Protein AF-A0A7X1ZL29-F1 (afdb_monomer)

Structure (mmCIF, N/CA/C/O backbone):
data_AF-A0A7X1ZL29-F1
#
_entry.id   AF-A0A7X1ZL29-F1
#
loop_
_atom_site.group_PDB
_atom_site.id
_atom_site.type_symbol
_atom_site.label_atom_id
_atom_site.label_alt_id
_atom_site.label_comp_id
_atom_site.label_asym_id
_atom_site.label_entity_id
_atom_site.label_seq_id
_atom_site.pdbx_PDB_ins_code
_atom_site.Cartn_x
_atom_site.Cartn_y
_atom_site.Cartn_z
_atom_site.occupancy
_atom_site.B_iso_or_equiv
_atom_site.auth_seq_id
_atom_site.auth_comp_id
_atom_site.auth_asym_id
_atom_site.auth_atom_id
_atom_site.pdbx_PDB_model_num
ATOM 1 N N . MET A 1 1 ? -7.541 -7.740 24.127 1.00 47.56 1 MET A N 1
ATOM 2 C CA . MET A 1 1 ? -8.451 -7.790 22.959 1.00 47.56 1 MET A CA 1
ATOM 3 C C . MET A 1 1 ? -8.809 -9.256 22.750 1.00 47.56 1 MET A C 1
ATOM 5 O O . MET A 1 1 ? -7.876 -10.043 22.714 1.00 47.56 1 MET A O 1
ATOM 9 N N . ASN A 1 2 ? -10.093 -9.643 22.708 1.00 38.00 2 ASN A N 1
ATOM 10 C CA . ASN A 1 2 ? -10.481 -11.036 22.408 1.00 38.00 2 ASN A CA 1
ATOM 11 C C . ASN A 1 2 ? -10.016 -11.427 20.995 1.00 38.00 2 ASN A C 1
ATOM 13 O O . ASN A 1 2 ? -10.058 -10.583 20.095 1.00 38.00 2 ASN A O 1
ATOM 17 N N . ASN A 1 3 ? -9.618 -12.690 20.810 1.00 48.41 3 ASN A N 1
ATOM 18 C CA . ASN A 1 3 ? -9.117 -13.231 19.537 1.00 48.41 3 ASN A CA 1
ATOM 19 C C . ASN A 1 3 ? -10.091 -13.024 18.361 1.00 48.41 3 ASN A C 1
ATOM 21 O O . ASN A 1 3 ? -9.642 -12.788 17.242 1.00 48.41 3 ASN A O 1
ATOM 25 N N . ASP A 1 4 ? -11.401 -12.986 18.620 1.00 54.19 4 ASP A N 1
ATOM 26 C CA . ASP A 1 4 ? -12.431 -12.831 17.583 1.00 54.19 4 ASP A CA 1
ATOM 27 C C . ASP A 1 4 ? -12.373 -11.486 16.847 1.00 54.19 4 ASP A C 1
ATOM 29 O O . ASP A 1 4 ? -12.753 -11.405 15.683 1.00 54.19 4 ASP A O 1
ATOM 33 N N . LYS A 1 5 ? -11.848 -10.421 17.473 1.00 53.41 5 LYS A N 1
ATOM 34 C CA . LYS A 1 5 ? -11.740 -9.090 16.838 1.00 53.41 5 LYS A CA 1
ATOM 35 C C . LYS A 1 5 ? -10.508 -8.929 15.943 1.00 53.41 5 LYS A C 1
ATOM 37 O O . LYS A 1 5 ? -10.396 -7.921 15.257 1.00 53.41 5 LYS A O 1
ATOM 42 N N . LEU A 1 6 ? -9.582 -9.890 15.942 1.00 60.16 6 LEU A N 1
ATOM 43 C CA . LEU A 1 6 ? -8.434 -9.906 15.025 1.00 60.16 6 LEU A CA 1
ATOM 44 C C . LEU A 1 6 ? -8.722 -10.697 13.740 1.00 60.16 6 LEU A C 1
ATOM 46 O O . LEU A 1 6 ? -7.855 -10.778 12.872 1.00 60.16 6 LEU A O 1
ATOM 50 N N . THR A 1 7 ? -9.916 -11.282 13.606 1.00 74.62 7 THR A N 1
ATOM 51 C CA . THR A 1 7 ? -10.292 -12.120 12.460 1.00 74.62 7 THR A CA 1
ATOM 52 C C . THR A 1 7 ? -10.115 -11.421 11.106 1.00 74.62 7 THR A C 1
ATOM 54 O O . THR A 1 7 ? -9.500 -12.048 10.246 1.00 74.62 7 THR A O 1
ATOM 57 N N . PRO A 1 8 ? -10.458 -10.127 10.901 1.00 83.19 8 PRO A N 1
ATOM 58 C CA . PRO A 1 8 ? -10.296 -9.521 9.578 1.00 83.19 8 PRO A CA 1
ATOM 59 C C . PRO A 1 8 ? -8.830 -9.327 9.174 1.00 83.19 8 PRO A C 1
ATOM 61 O O . PRO A 1 8 ? -8.486 -9.511 8.011 1.00 83.19 8 PRO A O 1
ATOM 64 N N . PHE A 1 9 ? -7.937 -9.016 10.123 1.00 86.19 9 PHE A N 1
ATOM 65 C CA . PHE A 1 9 ? -6.499 -8.909 9.836 1.00 86.19 9 PHE A CA 1
ATOM 66 C C . PHE A 1 9 ? -5.900 -10.266 9.451 1.00 86.19 9 PHE A C 1
ATOM 68 O O . PHE A 1 9 ? -5.063 -10.340 8.551 1.00 86.19 9 PHE A O 1
ATOM 75 N N . HIS A 1 10 ? -6.346 -11.342 10.110 1.00 85.69 10 HIS A N 1
ATOM 76 C CA . HIS A 1 10 ? -5.947 -12.698 9.745 1.00 85.69 10 HIS A CA 1
ATOM 77 C C . HIS A 1 10 ? -6.470 -13.085 8.360 1.00 85.69 10 HIS A C 1
ATOM 79 O O . HIS A 1 10 ? -5.684 -13.593 7.568 1.00 85.69 10 HIS A O 1
ATOM 85 N N . THR A 1 11 ? -7.740 -12.804 8.043 1.00 88.94 11 THR A N 1
ATOM 86 C CA . THR A 1 11 ? -8.324 -13.057 6.714 1.00 88.94 11 THR A CA 1
ATOM 87 C C . THR A 1 11 ? -7.556 -12.320 5.620 1.00 88.94 11 THR A C 1
ATOM 89 O O . THR A 1 11 ? -7.088 -12.947 4.677 1.00 88.94 11 THR A O 1
ATOM 92 N N . ILE A 1 12 ? -7.317 -11.016 5.792 1.00 92.19 12 ILE A N 1
ATOM 93 C CA . ILE A 1 12 ? -6.533 -10.205 4.850 1.00 92.19 12 ILE A CA 1
ATOM 94 C C . ILE A 1 12 ? -5.153 -10.825 4.598 1.00 92.19 12 ILE A C 1
ATOM 96 O O . ILE A 1 12 ? -4.739 -11.000 3.452 1.00 92.19 12 ILE A O 1
ATOM 100 N N . GLY A 1 13 ? -4.430 -11.168 5.669 1.00 92.88 13 GLY A N 1
ATOM 101 C CA . GLY A 1 13 ? -3.096 -11.744 5.536 1.00 92.88 13 GLY A CA 1
ATOM 102 C C . GLY A 1 13 ? -3.101 -13.138 4.911 1.00 92.88 13 GLY A C 1
ATOM 103 O O . GLY A 1 13 ? -2.222 -13.453 4.108 1.00 92.88 13 GLY A O 1
ATOM 104 N N . HIS A 1 14 ? -4.097 -13.953 5.253 1.00 93.19 14 HIS A N 1
ATOM 105 C CA . HIS A 1 14 ? -4.306 -15.281 4.691 1.00 93.19 14 HIS A CA 1
ATOM 106 C C . HIS A 1 14 ? -4.553 -15.218 3.181 1.00 93.19 14 HIS A C 1
ATOM 108 O O . HIS A 1 14 ? -3.867 -15.910 2.434 1.00 93.19 14 HIS A O 1
ATOM 114 N N . ASP A 1 15 ? -5.459 -14.360 2.718 1.00 94.38 15 ASP A N 1
ATOM 115 C CA . ASP A 1 15 ? -5.864 -14.321 1.309 1.00 94.38 15 ASP A CA 1
ATOM 116 C C . ASP A 1 15 ? -4.719 -13.855 0.400 1.00 94.38 15 ASP A C 1
ATOM 118 O O . ASP A 1 15 ? -4.470 -14.448 -0.653 1.00 94.38 15 ASP A O 1
ATOM 122 N N . ILE A 1 16 ? -3.947 -12.855 0.846 1.00 97.19 16 ILE A N 1
ATOM 123 C CA . ILE A 1 16 ? -2.714 -12.433 0.163 1.00 97.19 16 ILE A CA 1
ATOM 124 C C . ILE A 1 16 ? -1.731 -13.608 0.079 1.00 97.19 16 ILE A C 1
ATOM 126 O O . ILE A 1 16 ? -1.135 -13.849 -0.973 1.00 97.19 16 ILE A O 1
ATOM 130 N N . LYS A 1 17 ? -1.564 -14.356 1.176 1.00 96.31 17 LYS A N 1
ATOM 131 C CA . LYS A 1 17 ? -0.627 -15.480 1.236 1.00 96.31 17 LYS A CA 1
ATOM 132 C C . LYS A 1 17 ? -1.058 -16.644 0.345 1.00 96.31 17 LYS A C 1
ATOM 134 O O . LYS A 1 17 ? -0.222 -17.170 -0.378 1.00 96.31 17 LYS A O 1
ATOM 139 N N . VAL A 1 18 ? -2.341 -17.001 0.325 1.00 97.00 18 VAL A N 1
ATOM 140 C CA . VAL A 1 18 ? -2.873 -18.040 -0.570 1.00 97.00 18 VAL A CA 1
ATOM 141 C C . VAL A 1 18 ? -2.652 -17.661 -2.032 1.00 97.00 18 VAL A C 1
ATOM 143 O O . VAL A 1 18 ? -2.205 -18.502 -2.814 1.00 97.00 18 VAL A O 1
ATOM 146 N N . ALA A 1 19 ? -2.903 -16.403 -2.408 1.00 97.88 19 ALA A N 1
ATOM 147 C CA . ALA A 1 19 ? -2.640 -15.931 -3.765 1.00 97.88 19 ALA A CA 1
ATOM 148 C C . ALA A 1 19 ? -1.149 -16.047 -4.136 1.00 97.88 19 ALA A C 1
ATOM 150 O O . ALA A 1 19 ? -0.822 -16.499 -5.234 1.00 97.88 19 ALA A O 1
ATOM 151 N N . LEU A 1 20 ? -0.245 -15.694 -3.216 1.00 96.44 20 LEU A N 1
ATOM 152 C CA . LEU A 1 20 ? 1.200 -15.833 -3.412 1.00 96.44 20 LEU A CA 1
ATOM 153 C C . LEU A 1 20 ? 1.650 -17.287 -3.540 1.00 96.44 20 LEU A C 1
ATOM 155 O O . LEU A 1 20 ? 2.352 -17.622 -4.494 1.00 96.44 20 LEU A O 1
ATOM 159 N N . ASP A 1 21 ? 1.233 -18.139 -2.606 1.00 96.31 21 ASP A N 1
ATOM 160 C CA . ASP A 1 21 ? 1.648 -19.540 -2.533 1.00 96.31 21 ASP A CA 1
ATOM 161 C C . ASP A 1 21 ? 1.167 -20.334 -3.774 1.00 96.31 21 ASP A C 1
ATOM 163 O O . ASP A 1 21 ? 1.763 -21.347 -4.130 1.00 96.31 21 ASP A O 1
ATOM 167 N N . ASN A 1 22 ? 0.148 -19.833 -4.490 1.00 97.69 22 ASN A N 1
ATOM 168 C CA . ASN A 1 22 ? -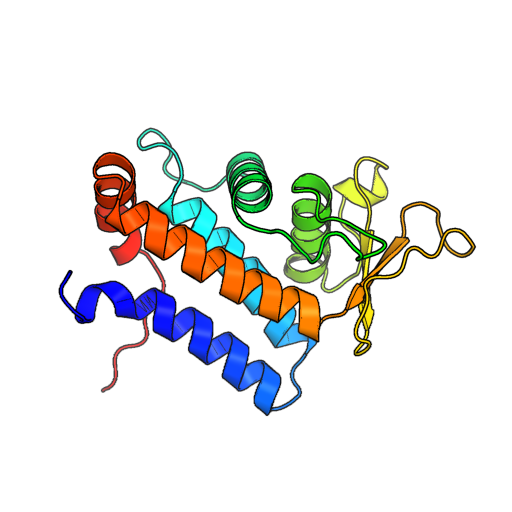0.363 -20.395 -5.748 1.00 97.69 22 ASN A CA 1
ATOM 169 C C . ASN A 1 22 ? 0.093 -19.637 -7.015 1.00 97.69 22 ASN A C 1
ATOM 171 O O . ASN A 1 22 ? -0.410 -19.897 -8.107 1.00 97.69 22 ASN A O 1
ATOM 175 N N . GLY A 1 23 ? 1.024 -18.685 -6.906 1.00 96.31 23 GLY A N 1
ATOM 176 C CA . GLY A 1 23 ? 1.584 -17.964 -8.058 1.00 96.31 23 GLY A CA 1
ATOM 177 C C . GLY A 1 23 ? 0.655 -16.924 -8.700 1.00 96.31 23 GLY A C 1
ATOM 178 O O . GLY A 1 23 ? 0.986 -16.370 -9.750 1.00 96.31 23 GLY A O 1
ATOM 179 N N . ALA A 1 24 ? -0.477 -16.594 -8.077 1.00 97.69 24 ALA A N 1
ATOM 180 C CA . ALA A 1 24 ? -1.412 -15.572 -8.542 1.00 97.69 24 ALA A CA 1
ATOM 181 C C . ALA A 1 24 ? -0.927 -14.153 -8.173 1.00 97.69 24 ALA A C 1
ATOM 183 O O . ALA A 1 24 ? -1.591 -13.419 -7.441 1.00 97.69 24 ALA A O 1
ATOM 184 N N . ILE A 1 25 ? 0.241 -13.747 -8.689 1.00 97.00 25 ILE A N 1
ATOM 185 C CA . ILE A 1 25 ? 0.943 -12.515 -8.276 1.00 97.00 25 ILE A CA 1
ATOM 186 C C . ILE A 1 25 ? 0.097 -11.252 -8.482 1.00 97.00 25 ILE A C 1
ATOM 188 O O . ILE A 1 25 ? 0.021 -10.412 -7.588 1.00 97.00 25 ILE A O 1
ATOM 192 N N . GLY A 1 26 ? -0.584 -11.122 -9.625 1.00 97.12 26 GLY A N 1
ATOM 193 C CA . GLY A 1 26 ? -1.485 -9.988 -9.869 1.00 97.12 26 GLY A CA 1
ATOM 194 C C . GLY A 1 26 ? -2.627 -9.921 -8.848 1.00 97.12 26 GLY A C 1
ATOM 195 O O . GLY A 1 26 ? -2.949 -8.844 -8.354 1.00 97.12 26 GLY A O 1
ATOM 196 N N . GLY A 1 27 ? -3.178 -11.080 -8.468 1.00 97.81 27 GLY A N 1
ATOM 197 C CA . GLY A 1 27 ? -4.189 -11.185 -7.416 1.00 97.81 27 GLY A CA 1
ATOM 198 C C . GLY A 1 27 ? -3.639 -10.785 -6.046 1.00 97.81 27 GLY A C 1
ATOM 199 O O . GLY A 1 27 ? -4.260 -9.987 -5.352 1.00 97.81 27 GLY A O 1
ATOM 200 N N . ALA A 1 28 ? -2.439 -11.249 -5.687 1.00 98.31 28 ALA A N 1
ATOM 201 C CA . ALA A 1 28 ? -1.779 -10.870 -4.438 1.00 98.31 28 ALA A CA 1
ATOM 202 C C . ALA A 1 28 ? -1.523 -9.355 -4.341 1.00 98.31 28 ALA A C 1
ATOM 204 O O . ALA A 1 28 ? -1.741 -8.759 -3.287 1.00 98.31 28 ALA A O 1
ATOM 205 N N . LEU A 1 29 ? -1.106 -8.713 -5.438 1.00 98.38 29 LEU A N 1
ATOM 206 C CA . LEU A 1 29 ? -0.925 -7.259 -5.495 1.00 98.38 29 LEU A CA 1
ATOM 207 C C . LEU A 1 29 ? -2.251 -6.509 -5.316 1.00 98.38 29 LEU A C 1
ATOM 209 O O . LEU A 1 29 ? -2.316 -5.584 -4.509 1.00 98.38 29 LEU A O 1
ATOM 213 N N . ILE A 1 30 ? -3.315 -6.924 -6.013 1.00 98.31 30 ILE A N 1
ATOM 214 C CA . ILE A 1 30 ? -4.655 -6.329 -5.866 1.00 98.31 30 ILE A CA 1
ATOM 215 C C . ILE A 1 30 ? -5.150 -6.461 -4.421 1.00 98.31 30 ILE A C 1
ATOM 217 O O . ILE A 1 30 ? -5.588 -5.471 -3.835 1.00 98.31 30 ILE A O 1
ATOM 221 N N . LEU A 1 31 ? -5.024 -7.650 -3.823 1.00 97.81 31 LEU A N 1
ATOM 222 C CA . LEU A 1 31 ? -5.403 -7.892 -2.430 1.00 97.81 31 LEU A CA 1
ATOM 223 C C . LEU A 1 31 ? -4.575 -7.047 -1.457 1.00 97.81 31 LEU A C 1
ATOM 225 O O . LEU A 1 31 ? -5.119 -6.533 -0.488 1.00 97.81 31 LEU A O 1
ATOM 229 N N . THR A 1 32 ? -3.287 -6.838 -1.738 1.00 98.50 32 THR A N 1
ATOM 230 C CA . THR A 1 32 ? -2.424 -5.969 -0.923 1.00 98.50 32 THR A CA 1
ATOM 231 C C . THR A 1 32 ? -2.896 -4.514 -0.975 1.00 98.50 32 THR A C 1
ATOM 233 O O . THR A 1 32 ? -2.999 -3.868 0.064 1.00 98.50 32 THR A O 1
ATOM 236 N N . TYR A 1 33 ? -3.261 -3.990 -2.148 1.00 98.38 33 TYR A N 1
ATOM 237 C CA . TYR A 1 33 ? -3.820 -2.637 -2.248 1.00 98.38 33 TYR A CA 1
ATOM 238 C C . TYR A 1 33 ? -5.187 -2.503 -1.573 1.00 98.38 33 TYR A C 1
ATOM 240 O O . TYR A 1 33 ? -5.413 -1.528 -0.857 1.00 98.38 33 TYR A O 1
ATOM 248 N N . ALA A 1 34 ? -6.069 -3.492 -1.737 1.00 97.06 34 ALA A N 1
ATOM 249 C CA . ALA A 1 34 ? -7.352 -3.530 -1.038 1.00 97.06 34 ALA A CA 1
ATOM 250 C C . ALA A 1 34 ? -7.170 -3.607 0.488 1.00 97.06 34 ALA A C 1
ATOM 252 O O . ALA A 1 34 ? -7.918 -2.996 1.249 1.00 97.06 34 ALA A O 1
ATOM 253 N N . ALA A 1 35 ? -6.140 -4.313 0.949 1.00 97.25 35 ALA A N 1
ATOM 254 C CA . ALA A 1 35 ? -5.792 -4.373 2.355 1.00 97.25 35 ALA A CA 1
ATOM 255 C C . ALA A 1 35 ? -5.335 -3.010 2.889 1.00 97.25 35 ALA A C 1
ATOM 257 O O . ALA A 1 35 ? -5.747 -2.626 3.979 1.00 97.25 35 ALA A O 1
ATOM 258 N N . ILE A 1 36 ? -4.546 -2.248 2.123 1.00 98.12 36 ILE A N 1
ATOM 259 C CA . ILE A 1 36 ? -4.164 -0.875 2.489 1.00 98.12 36 ILE A CA 1
ATOM 260 C C . ILE A 1 36 ? -5.404 0.032 2.570 1.00 98.12 36 ILE A C 1
ATOM 262 O O . ILE A 1 36 ? -5.535 0.768 3.548 1.00 98.12 36 ILE A O 1
ATOM 266 N N . ASP A 1 37 ? -6.345 -0.066 1.618 1.00 97.12 37 ASP A N 1
ATOM 267 C CA . ASP A 1 37 ? -7.640 0.638 1.690 1.00 97.12 37 ASP A CA 1
ATOM 268 C C . ASP A 1 37 ? -8.386 0.295 2.997 1.00 97.12 37 ASP A C 1
ATOM 270 O O . ASP A 1 37 ? -8.887 1.185 3.688 1.00 97.12 37 ASP A O 1
ATOM 274 N N . ALA A 1 38 ? -8.406 -0.984 3.391 1.00 96.25 38 ALA A N 1
ATOM 275 C CA . ALA A 1 38 ? -9.015 -1.414 4.649 1.00 96.25 38 ALA A CA 1
ATOM 276 C C . ALA A 1 38 ? -8.289 -0.838 5.878 1.00 96.25 38 ALA A C 1
ATOM 278 O O . ALA A 1 38 ? -8.939 -0.402 6.827 1.00 96.25 38 ALA A O 1
ATOM 279 N N . MET A 1 39 ? -6.954 -0.784 5.878 1.00 97.38 39 MET A N 1
ATOM 280 C CA . MET A 1 39 ? -6.209 -0.181 6.989 1.00 97.38 39 MET A CA 1
ATOM 281 C C . MET A 1 39 ? -6.471 1.331 7.098 1.00 97.38 39 MET A C 1
ATOM 283 O O . MET A 1 39 ? -6.649 1.851 8.203 1.00 97.38 39 MET A O 1
ATOM 287 N N . ALA A 1 40 ? -6.561 2.027 5.960 1.00 97.44 40 ALA A N 1
ATOM 288 C CA . ALA A 1 40 ? -6.930 3.437 5.904 1.00 97.44 40 ALA A CA 1
ATOM 289 C C . ALA A 1 40 ? -8.340 3.660 6.472 1.00 97.44 40 ALA A C 1
ATOM 291 O O . ALA A 1 40 ? -8.501 4.479 7.380 1.00 97.44 40 ALA A O 1
ATOM 292 N N . PHE A 1 41 ? -9.322 2.857 6.041 1.00 96.75 41 PHE A N 1
ATOM 293 C CA . PHE A 1 41 ? -10.695 2.869 6.563 1.00 96.75 41 PHE A CA 1
ATOM 294 C C . PHE A 1 41 ? -10.735 2.746 8.080 1.00 96.75 41 PHE A C 1
ATOM 296 O O . PHE A 1 41 ? -11.394 3.535 8.750 1.00 96.75 41 PHE A O 1
ATOM 303 N N . LEU A 1 42 ? -9.992 1.793 8.636 1.00 95.75 42 LEU A N 1
ATOM 304 C CA . LEU A 1 42 ? -9.955 1.557 10.076 1.00 95.75 42 LEU A CA 1
ATOM 305 C C . LEU A 1 42 ? -9.377 2.738 10.875 1.00 95.75 42 LEU A C 1
ATOM 307 O O . LEU A 1 42 ? -9.716 2.901 12.046 1.00 95.75 42 LEU A O 1
ATOM 311 N N . SER A 1 43 ? -8.514 3.554 10.267 1.00 95.00 43 SER A N 1
ATOM 312 C CA . SER A 1 43 ? -7.791 4.639 10.948 1.00 95.00 43 SER A CA 1
ATOM 313 C C . SER A 1 43 ? -8.342 6.048 10.695 1.00 95.00 43 SER A C 1
ATOM 315 O O . SER A 1 43 ? -7.931 6.991 11.378 1.00 95.00 43 SER A O 1
ATOM 317 N N . MET A 1 44 ? -9.257 6.208 9.732 1.00 92.75 44 MET A N 1
ATOM 318 C CA . MET A 1 44 ? -9.737 7.524 9.307 1.00 92.75 44 MET A CA 1
ATOM 319 C C . MET A 1 44 ? -10.531 8.256 10.410 1.00 92.75 44 MET A C 1
ATOM 321 O O . MET A 1 44 ? -11.101 7.611 11.300 1.00 92.75 44 MET A O 1
ATOM 325 N N . PRO A 1 45 ? -10.599 9.602 10.368 1.00 89.31 45 PRO A N 1
ATOM 326 C CA . PRO A 1 45 ? -11.356 10.406 11.331 1.00 89.31 45 PRO A CA 1
ATOM 327 C C . PRO A 1 45 ? -12.808 9.938 11.539 1.00 89.31 45 PRO A C 1
ATOM 329 O O . PRO A 1 45 ? -13.454 9.450 10.613 1.00 89.31 45 PRO A O 1
ATOM 332 N N . GLU A 1 46 ? -13.347 10.099 12.753 1.00 85.50 46 GLU A N 1
ATOM 333 C CA . GLU A 1 46 ? -14.705 9.636 13.104 1.00 85.50 46 GLU A CA 1
ATOM 334 C C . GLU A 1 46 ? -15.812 10.363 12.334 1.00 85.50 46 GLU A C 1
ATOM 336 O O . GLU A 1 46 ? -16.862 9.787 12.073 1.00 85.50 46 GLU A O 1
ATOM 341 N N . ASN A 1 47 ? -15.565 11.604 11.910 1.00 86.81 47 ASN A N 1
ATOM 342 C CA . ASN A 1 47 ? -16.515 12.402 11.136 1.00 86.81 47 ASN A CA 1
ATOM 343 C C . ASN A 1 47 ? -16.590 12.011 9.647 1.00 86.81 47 ASN A C 1
ATOM 345 O O . ASN A 1 47 ? -17.308 12.661 8.889 1.00 86.81 47 ASN A O 1
ATOM 349 N N . LYS A 1 48 ? -15.845 10.987 9.213 1.00 87.56 48 LYS A N 1
ATOM 350 C CA . LYS A 1 48 ? -15.890 10.450 7.849 1.00 87.56 48 LYS A CA 1
ATOM 351 C C . LYS A 1 48 ? -16.546 9.072 7.831 1.00 87.56 48 LYS A C 1
ATOM 353 O O . LYS A 1 48 ? -16.278 8.243 8.697 1.00 87.56 48 LYS A O 1
ATOM 358 N N . ASN A 1 49 ? -17.341 8.792 6.803 1.00 83.19 49 ASN A N 1
ATOM 359 C CA . ASN A 1 49 ? -17.971 7.477 6.616 1.00 83.19 49 ASN A CA 1
ATOM 360 C C . ASN A 1 49 ? -17.304 6.639 5.521 1.00 83.19 49 ASN A C 1
ATOM 362 O O . ASN A 1 49 ? -17.416 5.418 5.545 1.00 83.19 49 ASN A O 1
ATOM 366 N N . GLU A 1 50 ? -16.558 7.273 4.617 1.00 86.69 50 GLU A N 1
ATOM 367 C CA . GLU A 1 50 ? -15.920 6.625 3.473 1.00 86.69 50 GLU A CA 1
ATOM 368 C C . GLU A 1 50 ? -14.451 7.032 3.368 1.00 86.69 50 GLU A C 1
ATOM 370 O O . GLU A 1 50 ? -14.104 8.192 3.615 1.00 86.69 50 GLU A O 1
ATOM 375 N N . VAL A 1 51 ? -13.605 6.078 2.968 1.00 89.69 51 VAL A N 1
ATOM 376 C CA . VAL A 1 51 ? -12.192 6.334 2.662 1.00 89.69 51 VAL A CA 1
ATOM 377 C C . VAL A 1 51 ? -12.101 7.209 1.429 1.00 89.69 51 VAL A C 1
ATOM 379 O O . VAL A 1 51 ? -12.662 6.885 0.384 1.00 89.69 51 VAL A O 1
ATOM 382 N N . GLN A 1 52 ? -11.343 8.292 1.540 1.00 93.00 52 GLN A N 1
ATOM 383 C CA . GLN A 1 52 ? -10.922 9.091 0.399 1.00 93.00 52 GLN A CA 1
ATOM 384 C C . GLN A 1 52 ? -9.449 8.809 0.089 1.00 93.00 52 GLN A C 1
ATOM 386 O O . GLN A 1 52 ? -8.713 8.290 0.929 1.00 93.00 52 GLN A O 1
ATOM 391 N N . GLY A 1 53 ? -8.991 9.198 -1.104 1.00 95.12 53 GLY A N 1
ATOM 392 C CA . GLY A 1 53 ? -7.589 9.000 -1.499 1.00 95.12 53 GLY A CA 1
ATOM 393 C C . GLY A 1 53 ? -6.591 9.599 -0.503 1.00 95.12 53 GLY A C 1
ATOM 394 O O . GLY A 1 53 ? -5.569 8.991 -0.214 1.00 95.12 53 GLY A O 1
ATOM 395 N N . GLU A 1 54 ? -6.934 10.734 0.106 1.00 96.44 54 GLU A N 1
ATOM 396 C CA . GLU A 1 54 ? -6.138 11.364 1.164 1.00 96.44 54 GLU A CA 1
ATOM 397 C C . GLU A 1 54 ? -5.969 10.461 2.399 1.00 96.44 54 GLU A C 1
ATOM 399 O O . GLU A 1 54 ? -4.900 10.416 3.000 1.00 96.44 54 GLU A O 1
ATOM 404 N N . ASP A 1 55 ? -6.998 9.700 2.781 1.00 97.00 55 ASP A N 1
ATOM 405 C CA . ASP A 1 55 ? -6.921 8.791 3.930 1.00 97.00 55 ASP A CA 1
ATOM 406 C C . ASP A 1 55 ? -5.987 7.603 3.625 1.00 97.00 55 ASP A C 1
ATOM 408 O O . ASP A 1 55 ? -5.182 7.213 4.473 1.00 97.00 55 ASP A O 1
ATOM 412 N N . PHE A 1 56 ? -6.024 7.081 2.391 1.00 98.00 56 PHE A N 1
ATOM 413 C CA . PHE A 1 56 ? -5.075 6.069 1.910 1.00 98.00 56 PHE A CA 1
ATOM 414 C C . PHE A 1 56 ? -3.638 6.599 1.911 1.00 98.00 56 PHE A C 1
ATOM 416 O O . PHE A 1 56 ? -2.741 5.960 2.464 1.00 98.00 56 PHE A O 1
ATOM 423 N N . ILE A 1 57 ? -3.424 7.774 1.311 1.00 98.44 57 ILE A N 1
ATOM 424 C CA . ILE A 1 57 ? -2.110 8.418 1.205 1.00 98.44 57 ILE A CA 1
ATOM 425 C C . ILE A 1 57 ? -1.522 8.611 2.602 1.00 98.44 57 ILE A C 1
ATOM 427 O O . ILE A 1 57 ? -0.401 8.176 2.853 1.00 98.44 57 ILE A O 1
ATOM 431 N N . ASN A 1 58 ? -2.297 9.165 3.536 1.00 97.88 58 ASN A N 1
ATOM 432 C CA . ASN A 1 58 ? -1.847 9.388 4.908 1.00 97.88 58 ASN A CA 1
ATOM 433 C C . ASN A 1 58 ? -1.505 8.089 5.644 1.00 97.88 58 ASN A C 1
ATOM 435 O O . ASN A 1 58 ? -0.524 8.043 6.391 1.00 97.88 58 ASN A O 1
ATOM 439 N N . TRP A 1 59 ? -2.275 7.018 5.432 1.00 98.31 59 TRP A N 1
ATOM 440 C CA . TRP A 1 59 ? -1.948 5.725 6.027 1.00 98.31 59 TRP A CA 1
ATOM 441 C C . TRP A 1 59 ? -0.630 5.166 5.478 1.00 98.31 59 TRP A C 1
ATOM 443 O O . TRP A 1 59 ? 0.228 4.728 6.251 1.00 98.31 59 TRP A O 1
ATOM 453 N N . VAL A 1 60 ? -0.437 5.230 4.156 1.00 98.50 60 VAL A N 1
ATOM 454 C CA . VAL A 1 60 ? 0.810 4.818 3.499 1.00 98.50 60 VAL A CA 1
ATOM 455 C C . VAL A 1 60 ? 1.988 5.627 4.032 1.00 98.50 60 VAL A C 1
ATOM 457 O O . VAL A 1 60 ? 2.968 5.039 4.484 1.00 98.50 60 VAL A O 1
ATOM 460 N N . GLU A 1 61 ? 1.877 6.953 4.064 1.00 98.19 61 GLU A N 1
ATOM 461 C CA . GLU A 1 61 ? 2.946 7.830 4.547 1.00 98.19 61 GLU A CA 1
ATOM 462 C C . GLU A 1 61 ? 3.339 7.535 5.996 1.00 98.19 61 GLU A C 1
ATOM 464 O O . GLU A 1 61 ? 4.520 7.600 6.357 1.00 98.19 61 GLU A O 1
ATOM 469 N N . LYS A 1 62 ? 2.368 7.148 6.827 1.00 98.19 62 LYS A N 1
ATOM 470 C CA . LYS A 1 62 ? 2.610 6.799 8.225 1.00 98.19 62 LYS A CA 1
ATOM 471 C C . LYS A 1 62 ? 3.267 5.427 8.391 1.00 98.19 62 LYS A C 1
ATOM 473 O O . LYS A 1 62 ? 4.203 5.299 9.183 1.00 98.19 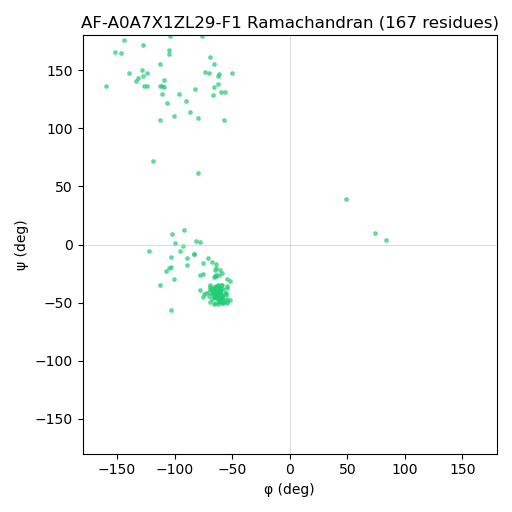62 LYS A O 1
ATOM 478 N N . TYR A 1 63 ? 2.797 4.399 7.683 1.00 98.44 63 TYR A N 1
ATOM 479 C CA . TYR A 1 63 ? 3.133 3.006 8.009 1.00 98.44 63 TYR A CA 1
ATOM 480 C C . TYR A 1 63 ? 4.000 2.283 6.980 1.00 98.44 63 TYR A C 1
ATOM 482 O O . TYR A 1 63 ? 4.844 1.466 7.372 1.00 98.44 63 TYR A O 1
ATOM 490 N N . MET A 1 64 ? 3.829 2.570 5.689 1.00 97.56 64 MET A N 1
ATOM 491 C CA . MET A 1 64 ? 4.577 1.912 4.620 1.00 97.56 64 MET A CA 1
ATOM 492 C C . MET A 1 64 ? 5.965 2.525 4.510 1.00 97.56 64 MET A C 1
ATOM 494 O O . MET A 1 64 ? 6.144 3.655 4.063 1.00 97.56 64 MET A O 1
ATOM 498 N N . LYS A 1 65 ? 6.969 1.752 4.917 1.00 95.75 65 LYS A N 1
ATOM 499 C CA . LYS A 1 65 ? 8.382 2.101 4.773 1.00 95.75 65 LYS A CA 1
ATOM 500 C C . LYS A 1 65 ? 9.111 0.888 4.231 1.00 95.75 65 LYS A C 1
ATOM 502 O O . LYS A 1 65 ? 8.821 -0.228 4.655 1.00 95.75 65 LYS A O 1
ATOM 507 N N . THR A 1 66 ? 10.051 1.130 3.331 1.00 96.25 66 THR A N 1
ATOM 508 C CA . THR A 1 66 ? 10.975 0.101 2.866 1.00 96.25 66 THR A CA 1
ATOM 509 C C . THR A 1 66 ? 12.353 0.302 3.503 1.00 96.25 66 THR A C 1
ATOM 511 O O . THR A 1 66 ? 12.540 1.202 4.325 1.00 96.25 66 THR A O 1
ATOM 514 N N . ASP A 1 67 ? 13.309 -0.567 3.185 1.00 93.81 67 ASP A N 1
ATOM 515 C CA . ASP A 1 67 ? 14.685 -0.430 3.671 1.00 93.81 67 ASP A CA 1
ATOM 516 C C . ASP A 1 67 ? 15.307 0.877 3.140 1.00 93.81 67 ASP A C 1
ATOM 518 O O . ASP A 1 67 ? 15.124 1.236 1.975 1.00 93.81 67 ASP A O 1
ATOM 522 N N . SER A 1 68 ? 16.043 1.606 3.983 1.00 94.62 68 SER A N 1
ATOM 523 C CA . SER A 1 68 ? 16.618 2.909 3.616 1.00 94.62 68 SER A CA 1
ATOM 524 C C . SER A 1 68 ? 17.658 2.829 2.495 1.00 94.62 68 SER A C 1
ATOM 526 O O . SER A 1 68 ? 17.964 3.846 1.879 1.00 94.62 68 SER A O 1
ATOM 528 N N . LYS A 1 69 ? 18.190 1.636 2.209 1.00 95.00 69 LYS A N 1
ATOM 529 C CA . LYS A 1 69 ? 19.095 1.372 1.085 1.00 95.00 69 LYS A CA 1
ATOM 530 C C . LYS A 1 69 ? 18.359 1.128 -0.229 1.00 95.00 69 LYS A C 1
ATOM 532 O O . LYS A 1 69 ? 19.014 1.009 -1.260 1.00 95.00 69 LYS A O 1
ATOM 537 N N . GLN A 1 70 ? 17.029 1.010 -0.217 1.00 94.75 70 GLN A N 1
ATOM 538 C CA . GLN A 1 70 ? 16.278 0.817 -1.453 1.00 94.75 70 GLN A CA 1
ATOM 539 C C . GLN A 1 70 ? 16.375 2.057 -2.346 1.00 94.75 70 GLN A C 1
ATOM 541 O O . GLN A 1 70 ? 16.160 3.169 -1.851 1.00 94.75 70 GLN A O 1
ATOM 546 N N . PRO A 1 71 ? 16.603 1.877 -3.662 1.00 94.25 71 PRO A N 1
ATOM 547 C CA . PRO A 1 71 ? 16.684 2.987 -4.614 1.00 94.25 71 PRO 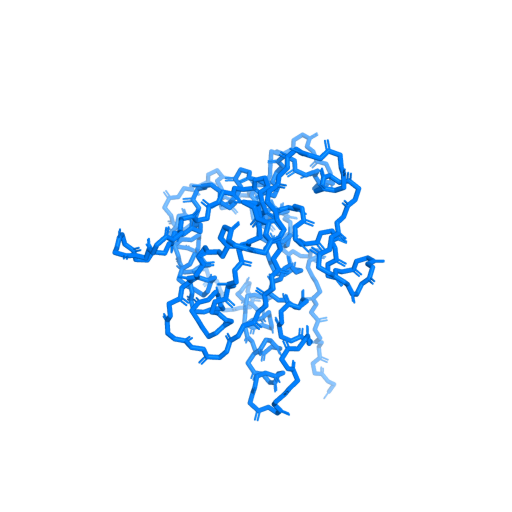A CA 1
ATOM 548 C C . PRO A 1 71 ? 15.421 3.849 -4.686 1.00 94.25 71 PRO A C 1
ATOM 550 O O . PRO A 1 71 ? 15.488 5.013 -5.068 1.00 94.25 71 PRO A O 1
ATOM 553 N N . TYR A 1 72 ? 14.269 3.280 -4.330 1.00 96.00 72 TYR A N 1
ATOM 554 C CA . TYR A 1 72 ? 12.993 3.978 -4.272 1.00 96.00 72 TYR A CA 1
ATOM 555 C C . TYR A 1 72 ? 12.376 3.835 -2.883 1.00 96.00 72 TYR A C 1
ATOM 557 O O . TYR A 1 72 ? 12.353 2.742 -2.315 1.00 96.00 72 TYR A O 1
ATOM 565 N N . GLN A 1 73 ? 11.855 4.945 -2.365 1.00 96.94 73 GLN A N 1
ATOM 566 C CA . GLN A 1 73 ? 11.086 5.005 -1.127 1.00 96.94 73 GLN A CA 1
ATOM 567 C C . GLN A 1 73 ? 9.625 5.279 -1.477 1.00 96.94 73 GLN A C 1
ATOM 569 O O . GLN A 1 73 ? 9.341 6.131 -2.317 1.00 96.94 73 GLN A O 1
ATOM 574 N N . TYR A 1 74 ? 8.705 4.558 -0.837 1.00 97.38 74 TYR A N 1
ATOM 575 C CA . TYR A 1 74 ? 7.278 4.721 -1.096 1.00 97.38 74 TYR A CA 1
ATOM 576 C C . TYR A 1 74 ? 6.819 6.151 -0.810 1.00 97.38 74 TYR A C 1
ATOM 578 O O . TYR A 1 74 ? 7.073 6.677 0.273 1.00 97.38 74 TYR A O 1
ATOM 586 N N . GLN A 1 75 ? 6.086 6.721 -1.764 1.00 97.75 75 GLN A N 1
ATOM 587 C CA . GLN A 1 75 ? 5.286 7.926 -1.576 1.00 97.75 75 GLN A CA 1
ATOM 588 C C . GLN A 1 75 ? 3.807 7.548 -1.653 1.00 97.75 75 GLN A C 1
ATOM 590 O O . GLN A 1 75 ? 3.395 6.783 -2.529 1.00 97.75 75 GLN A O 1
ATOM 595 N N . GLY A 1 76 ? 2.993 8.088 -0.751 1.00 98.19 76 GLY A N 1
ATOM 596 C CA . GLY A 1 76 ? 1.566 7.799 -0.662 1.00 98.19 76 GLY A CA 1
ATOM 597 C C . GLY A 1 76 ? 0.838 8.089 -1.967 1.00 98.19 76 GLY A C 1
ATOM 598 O O . GLY A 1 76 ? 0.037 7.270 -2.417 1.00 98.19 76 GLY A O 1
ATOM 599 N N . ILE A 1 77 ? 1.180 9.202 -2.621 1.00 98.38 77 ILE A N 1
ATOM 600 C CA . ILE A 1 77 ? 0.587 9.600 -3.901 1.00 98.38 77 ILE A CA 1
ATOM 601 C C . ILE A 1 77 ? 0.905 8.616 -5.036 1.00 98.38 77 ILE A C 1
ATOM 603 O O . ILE A 1 77 ? 0.037 8.322 -5.858 1.00 98.38 77 ILE A O 1
ATOM 607 N N . ASP A 1 78 ? 2.113 8.048 -5.046 1.00 98.25 78 ASP A N 1
ATOM 608 C CA . ASP A 1 78 ? 2.530 7.062 -6.042 1.00 98.25 78 ASP A CA 1
ATOM 609 C C . ASP A 1 78 ? 1.793 5.735 -5.825 1.00 98.25 78 ASP A C 1
ATOM 611 O O . ASP A 1 78 ? 1.256 5.154 -6.769 1.00 98.25 78 ASP A O 1
ATOM 615 N N . LEU A 1 79 ? 1.682 5.279 -4.570 1.00 98.38 79 LEU A N 1
ATOM 616 C CA . LEU A 1 79 ? 0.937 4.060 -4.240 1.00 98.38 79 LEU A CA 1
ATOM 617 C C . LEU A 1 79 ? -0.559 4.225 -4.510 1.00 98.38 79 LEU A C 1
ATOM 619 O O . LEU A 1 79 ? -1.188 3.276 -4.972 1.00 98.38 79 LEU A O 1
ATOM 623 N N . TRP A 1 80 ? -1.123 5.410 -4.272 1.00 98.25 80 TRP A N 1
ATOM 624 C CA . TRP A 1 80 ? -2.511 5.719 -4.615 1.00 98.25 80 TRP A CA 1
ATOM 625 C C . TRP A 1 80 ? -2.742 5.671 -6.131 1.00 98.25 80 TRP A C 1
ATOM 627 O O . TRP A 1 80 ? -3.707 5.061 -6.605 1.00 98.25 80 TRP A O 1
ATOM 637 N N . GLY A 1 81 ? -1.822 6.253 -6.907 1.00 98.00 81 GLY A N 1
ATOM 638 C CA . GLY A 1 81 ? -1.833 6.186 -8.366 1.00 98.00 81 GLY A CA 1
ATOM 639 C C . GLY A 1 81 ? -1.740 4.750 -8.887 1.00 98.00 81 GLY A C 1
ATOM 640 O O . GLY A 1 81 ? -2.530 4.357 -9.750 1.00 98.00 81 GLY A O 1
ATOM 641 N N . ALA A 1 82 ? -0.829 3.951 -8.327 1.00 98.00 82 ALA A N 1
ATOM 642 C CA . ALA A 1 82 ? -0.644 2.546 -8.678 1.00 98.00 82 ALA A CA 1
ATOM 643 C C . ALA A 1 82 ? -1.855 1.680 -8.298 1.00 98.00 82 ALA A C 1
ATOM 645 O O . ALA A 1 82 ? -2.309 0.876 -9.111 1.00 98.00 82 ALA A O 1
ATOM 646 N N . ARG A 1 83 ? -2.437 1.899 -7.111 1.00 98.00 83 ARG A N 1
ATOM 647 C CA . ARG A 1 83 ? -3.687 1.273 -6.657 1.00 98.00 83 ARG A CA 1
ATOM 648 C C . ARG A 1 83 ? -4.811 1.509 -7.660 1.00 98.00 83 ARG A C 1
ATOM 650 O O . ARG A 1 83 ? -5.477 0.566 -8.078 1.00 98.00 83 ARG A O 1
ATOM 657 N N . CYS A 1 84 ? -4.999 2.757 -8.091 1.00 96.94 84 CYS A N 1
ATOM 658 C CA . CYS A 1 84 ? -6.007 3.091 -9.096 1.00 96.94 84 CYS A CA 1
ATOM 659 C C . CYS A 1 84 ? -5.749 2.387 -10.437 1.00 96.94 84 CYS A C 1
ATOM 661 O O . CYS A 1 84 ? -6.696 1.920 -11.066 1.00 96.94 84 CYS A O 1
ATOM 663 N N . GLY A 1 85 ? -4.489 2.288 -10.869 1.00 96.94 85 GLY A N 1
ATOM 664 C CA . GLY A 1 85 ? -4.127 1.608 -12.114 1.00 96.94 85 GLY A CA 1
ATOM 665 C C . GLY A 1 85 ? -4.401 0.106 -12.068 1.00 96.94 85 GLY A C 1
ATOM 666 O O . GLY A 1 85 ? -5.102 -0.429 -12.929 1.00 96.94 85 GLY A O 1
ATOM 667 N N . ILE A 1 86 ? -3.922 -0.579 -11.028 1.00 96.31 86 ILE A N 1
ATOM 668 C CA . ILE A 1 86 ? -4.033 -2.038 -10.948 1.00 96.31 86 ILE A CA 1
ATOM 669 C C . ILE A 1 86 ? -5.464 -2.497 -10.647 1.00 96.31 86 ILE A C 1
ATOM 671 O O . ILE A 1 86 ? -5.946 -3.431 -11.282 1.00 96.31 86 ILE A O 1
ATOM 675 N N . VAL A 1 87 ? -6.169 -1.825 -9.730 1.00 94.00 87 VAL A N 1
ATOM 676 C CA . VAL A 1 87 ? -7.504 -2.255 -9.282 1.00 94.00 87 VAL A CA 1
ATOM 677 C C . VAL A 1 87 ? -8.586 -1.900 -10.300 1.00 94.00 87 VAL A C 1
ATOM 679 O O . VAL A 1 87 ? -9.495 -2.695 -10.519 1.00 94.00 87 VAL A O 1
ATOM 682 N N . HIS A 1 88 ? -8.514 -0.724 -10.935 1.00 93.75 88 HIS A N 1
ATOM 683 C CA . HIS A 1 88 ? -9.593 -0.255 -11.818 1.00 93.75 88 HIS A CA 1
ATOM 684 C C . HIS A 1 88 ? -9.304 -0.394 -13.306 1.00 93.75 88 HIS A C 1
ATOM 686 O O . HIS A 1 88 ? -10.238 -0.354 -14.103 1.00 93.75 8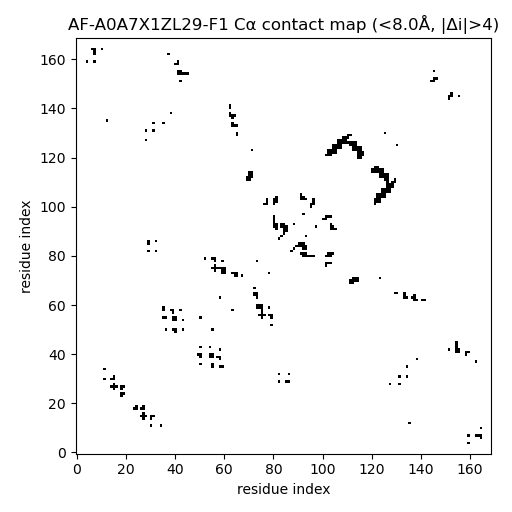8 HIS A O 1
ATOM 692 N N . ARG A 1 89 ? -8.036 -0.533 -13.699 1.00 95.69 89 ARG A N 1
ATOM 693 C CA . ARG A 1 89 ? -7.652 -0.645 -15.113 1.00 95.69 89 ARG A CA 1
ATOM 694 C C . ARG A 1 89 ? -6.886 -1.921 -15.434 1.00 95.69 89 ARG A C 1
ATOM 696 O O . ARG A 1 89 ? -6.594 -2.146 -16.602 1.00 95.69 89 ARG A O 1
ATOM 703 N N . TYR A 1 90 ? -6.548 -2.731 -14.427 1.00 93.56 90 TYR A N 1
ATOM 704 C CA . TYR A 1 90 ? -5.663 -3.886 -14.580 1.00 93.56 90 TYR A CA 1
ATOM 705 C C . TYR A 1 90 ? -4.367 -3.526 -15.336 1.00 93.56 90 TYR A C 1
ATOM 707 O O . TYR A 1 90 ? -3.889 -4.265 -16.194 1.00 93.56 90 TYR A O 1
ATOM 715 N N . GLY A 1 91 ? -3.822 -2.340 -15.047 1.00 93.75 91 GLY A N 1
ATOM 716 C CA . GLY A 1 91 ? -2.695 -1.756 -15.771 1.00 93.75 91 GLY A CA 1
ATOM 717 C C . GLY A 1 91 ? -1.739 -0.984 -14.866 1.00 93.75 91 GLY A C 1
ATOM 718 O O . GLY A 1 91 ? -1.970 -0.830 -13.668 1.00 93.75 91 GLY A O 1
ATOM 719 N N . ALA A 1 92 ? -0.645 -0.497 -15.453 1.00 92.44 92 ALA A N 1
ATOM 720 C CA . ALA A 1 92 ? 0.399 0.229 -14.727 1.00 92.44 92 ALA A CA 1
ATOM 721 C C . ALA A 1 92 ? 0.022 1.686 -14.406 1.00 92.44 92 ALA A C 1
ATOM 723 O O . ALA A 1 92 ? 0.533 2.249 -13.440 1.00 92.44 92 ALA A O 1
ATOM 724 N N . THR A 1 93 ? -0.858 2.303 -15.204 1.00 95.56 93 THR A N 1
ATOM 725 C CA . THR A 1 93 ? -1.177 3.733 -15.108 1.00 95.56 93 THR A CA 1
ATOM 726 C C . THR A 1 93 ? -2.604 3.989 -14.635 1.00 95.56 93 THR A C 1
ATOM 728 O O . THR A 1 93 ? -3.514 3.179 -14.818 1.00 95.56 93 THR A O 1
ATOM 731 N N . SER A 1 94 ? -2.814 5.158 -14.042 1.00 96.44 94 SER A N 1
ATOM 732 C CA . SER A 1 94 ? -4.111 5.725 -13.682 1.00 96.44 94 SER A CA 1
ATOM 733 C C . SER A 1 94 ? -4.244 7.136 -14.254 1.00 96.44 94 SER A C 1
ATOM 735 O O . SER A 1 94 ? -3.260 7.723 -14.698 1.00 96.44 94 SER A O 1
ATOM 737 N N . SER A 1 95 ? -5.437 7.737 -14.169 1.00 96.50 95 SER A N 1
ATOM 738 C CA . SER A 1 95 ? -5.633 9.141 -14.570 1.00 96.50 95 SER A CA 1
ATOM 739 C C . SER A 1 95 ? -4.626 10.085 -13.899 1.00 96.50 95 SER A C 1
ATOM 741 O O . SER A 1 95 ? -4.238 11.095 -14.479 1.00 96.50 95 SER A O 1
ATOM 743 N N . LEU A 1 96 ? -4.193 9.758 -12.676 1.00 96.19 96 LEU A N 1
ATOM 744 C CA . LEU A 1 96 ? -3.244 10.563 -11.919 1.00 96.19 96 LEU A CA 1
ATOM 745 C C . LEU A 1 96 ? -1.840 10.517 -12.540 1.00 96.19 96 LEU A C 1
ATOM 747 O O . LEU A 1 96 ? -1.265 11.575 -12.806 1.00 96.19 96 LEU A O 1
ATOM 751 N N . SER A 1 97 ? -1.328 9.322 -12.847 1.00 96.69 97 SER A N 1
ATOM 752 C CA . SER A 1 97 ? -0.023 9.164 -13.500 1.00 96.69 97 SER A CA 1
ATOM 753 C C . SER A 1 97 ? -0.039 9.651 -14.950 1.00 96.69 97 SER A C 1
ATOM 755 O O . SER A 1 97 ? 0.926 10.274 -15.398 1.00 96.69 97 SER A O 1
ATOM 757 N N . ASP A 1 98 ? -1.152 9.438 -15.663 1.00 96.12 98 ASP A N 1
ATOM 758 C CA . ASP A 1 98 ? -1.351 9.942 -17.028 1.00 96.12 98 ASP A CA 1
ATOM 759 C C . ASP A 1 98 ? -1.265 11.480 -17.053 1.00 96.12 98 ASP A C 1
ATOM 761 O O . ASP A 1 98 ? -0.711 12.063 -17.980 1.00 96.12 98 ASP A O 1
ATOM 765 N N . SER A 1 99 ? -1.744 12.144 -15.992 1.00 96.31 99 SER A N 1
ATOM 766 C CA . SER A 1 99 ? -1.663 13.603 -15.828 1.00 96.31 99 SER A CA 1
ATOM 767 C C . SER A 1 99 ? -0.322 14.130 -15.299 1.00 96.31 99 SER A C 1
ATOM 769 O O . SER A 1 99 ? -0.203 15.327 -15.047 1.00 96.31 99 SER A O 1
ATOM 771 N N . GLY A 1 100 ? 0.679 13.270 -15.084 1.00 95.81 100 GLY A N 1
ATOM 772 C CA . GLY A 1 100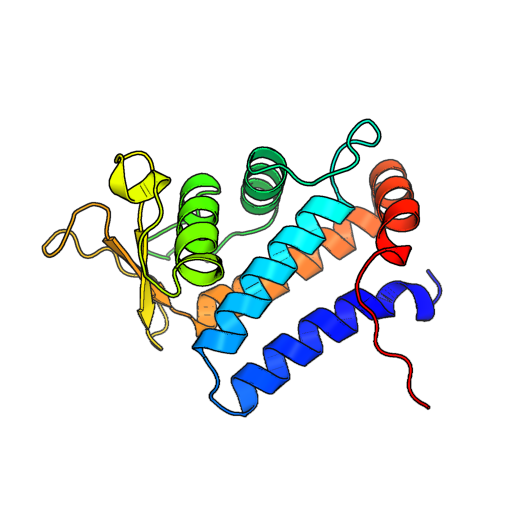 ? 1.995 13.710 -14.607 1.00 95.81 100 GLY A CA 1
ATOM 773 C C . GLY A 1 100 ? 2.135 13.888 -13.097 1.00 95.81 100 GLY A C 1
ATOM 774 O O . GLY A 1 100 ? 3.188 14.323 -12.646 1.00 95.81 100 GLY A O 1
ATOM 775 N N . LYS A 1 101 ? 1.106 13.569 -12.305 1.00 96.88 101 LYS A N 1
ATOM 776 C CA . LYS A 1 101 ? 1.045 13.939 -10.878 1.00 96.88 101 LYS A CA 1
ATOM 777 C C . LYS A 1 101 ? 1.660 12.923 -9.917 1.00 96.88 101 LYS A C 1
ATOM 779 O O . LYS A 1 101 ? 1.809 13.230 -8.740 1.00 96.88 101 LYS A O 1
ATOM 784 N N . CYS A 1 102 ? 1.968 11.723 -10.393 1.00 97.50 102 CYS A N 1
ATOM 785 C CA . CYS A 1 102 ? 2.620 10.683 -9.609 1.00 97.50 102 CYS A CA 1
ATOM 786 C C . CYS A 1 102 ? 3.447 9.769 -10.514 1.00 97.50 102 CYS A C 1
ATOM 788 O O . CYS A 1 102 ? 3.267 9.751 -11.739 1.00 97.50 102 CYS A O 1
ATOM 790 N N . ASN A 1 103 ? 4.316 8.983 -9.890 1.00 97.38 103 ASN A N 1
ATOM 791 C CA . ASN A 1 103 ? 4.992 7.876 -10.543 1.00 97.38 103 ASN A CA 1
ATOM 792 C C . ASN A 1 103 ? 4.011 6.739 -10.858 1.00 97.38 103 ASN A C 1
ATOM 794 O O . ASN A 1 103 ? 2.919 6.655 -10.289 1.00 97.38 103 ASN A O 1
ATOM 798 N N . PHE A 1 104 ? 4.397 5.855 -11.775 1.00 96.38 104 PHE A N 1
ATOM 799 C CA . PHE A 1 104 ? 3.624 4.662 -12.119 1.00 96.38 104 PHE A CA 1
ATOM 800 C C . PHE A 1 104 ? 4.488 3.412 -12.045 1.00 96.38 104 PHE A C 1
ATOM 802 O O . PHE A 1 104 ? 5.709 3.466 -12.222 1.00 96.38 104 PHE A O 1
ATOM 809 N N . PHE A 1 105 ? 3.850 2.285 -11.731 1.00 97.31 105 PHE A N 1
ATOM 810 C CA . PHE A 1 105 ? 4.561 1.097 -11.277 1.00 97.31 105 PHE A CA 1
ATOM 811 C C . PHE A 1 105 ? 4.492 -0.056 -12.271 1.00 97.31 105 PHE A C 1
ATOM 813 O O . PHE A 1 105 ? 3.434 -0.401 -12.793 1.00 97.31 105 PHE A O 1
ATOM 820 N N . GLY A 1 106 ? 5.638 -0.697 -12.471 1.00 96.50 106 GLY A N 1
ATOM 821 C CA . GLY A 1 106 ? 5.741 -2.077 -12.932 1.00 96.50 106 GLY A CA 1
ATOM 822 C C . GLY A 1 106 ? 6.125 -2.979 -11.764 1.00 96.50 106 GLY A C 1
ATOM 823 O O . GLY A 1 106 ? 6.554 -2.489 -10.722 1.00 96.50 106 GLY A O 1
ATOM 824 N N . TYR A 1 107 ? 6.022 -4.297 -11.932 1.00 97.31 107 TYR A N 1
ATOM 825 C CA . TYR A 1 107 ? 6.376 -5.253 -10.879 1.00 97.31 107 TYR A CA 1
ATOM 826 C C . TYR A 1 107 ? 7.353 -6.310 -11.380 1.00 97.31 107 TYR A C 1
ATOM 828 O O . TYR A 1 107 ? 7.277 -6.745 -12.528 1.00 97.31 107 TYR A O 1
ATOM 836 N N . HIS A 1 108 ? 8.264 -6.740 -10.509 1.00 96.75 108 HIS A N 1
ATOM 837 C CA . HIS A 1 108 ? 9.222 -7.812 -10.788 1.00 96.75 108 HIS A CA 1
ATOM 838 C C . HIS A 1 108 ? 9.525 -8.632 -9.526 1.00 96.75 108 HIS A C 1
ATOM 840 O O . HIS A 1 108 ? 9.231 -8.208 -8.412 1.00 96.75 108 HIS A O 1
ATOM 846 N N . ASN A 1 109 ? 10.120 -9.813 -9.699 1.00 97.06 109 ASN A N 1
ATOM 847 C CA . ASN A 1 109 ? 10.422 -10.769 -8.624 1.00 97.06 109 ASN A CA 1
ATOM 848 C C . ASN A 1 109 ? 11.823 -10.604 -8.001 1.00 97.06 109 ASN A C 1
ATOM 850 O O . ASN A 1 109 ? 12.282 -11.493 -7.289 1.00 97.06 109 ASN A O 1
ATOM 854 N N . GLY A 1 110 ? 12.518 -9.502 -8.290 1.00 95.62 110 GLY A N 1
ATOM 855 C CA . GLY A 1 110 ? 13.836 -9.215 -7.716 1.00 95.62 110 GLY A CA 1
ATOM 856 C C . GLY A 1 110 ? 13.745 -8.745 -6.264 1.00 95.62 110 GLY A C 1
ATOM 857 O O . GLY A 1 110 ? 12.656 -8.602 -5.716 1.00 95.62 110 GLY A O 1
ATOM 858 N N . SER A 1 111 ? 14.888 -8.474 -5.636 1.00 91.56 111 SER A N 1
ATOM 859 C CA . SER A 1 111 ? 14.978 -8.079 -4.220 1.00 91.56 111 SER A CA 1
ATOM 860 C C . SER A 1 111 ? 14.881 -6.574 -3.959 1.00 91.56 111 SER A C 1
ATOM 862 O O . SER A 1 111 ? 14.657 -6.175 -2.813 1.00 91.56 111 SER A O 1
ATOM 864 N N . GLU A 1 112 ? 15.082 -5.750 -4.987 1.00 95.88 112 GLU A N 1
ATOM 865 C CA . GLU A 1 112 ? 15.176 -4.292 -4.872 1.00 95.88 112 GLU A CA 1
ATOM 866 C C . GLU A 1 112 ? 14.160 -3.589 -5.759 1.00 95.88 112 GLU A C 1
ATOM 868 O O . GLU A 1 112 ? 13.863 -4.075 -6.845 1.00 95.88 112 GLU A O 1
ATOM 873 N N . HIS A 1 113 ? 13.659 -2.434 -5.329 1.00 96.44 113 HIS A N 1
ATOM 874 C CA . HIS A 1 113 ? 12.957 -1.524 -6.233 1.00 96.44 113 HIS A CA 1
ATOM 875 C C . HIS A 1 113 ? 13.941 -0.891 -7.220 1.00 96.44 113 HIS A C 1
ATOM 877 O O . HIS A 1 113 ? 15.093 -0.630 -6.882 1.00 96.44 113 HIS A O 1
ATOM 883 N N . MET A 1 114 ? 13.482 -0.604 -8.434 1.00 93.62 114 MET A N 1
ATOM 884 C CA . MET A 1 114 ? 14.310 -0.033 -9.492 1.00 93.62 114 MET A CA 1
ATOM 885 C C . MET A 1 114 ? 13.674 1.237 -10.047 1.00 93.62 114 MET A C 1
ATOM 887 O O . MET A 1 114 ? 12.488 1.251 -10.365 1.00 93.62 114 MET A O 1
ATOM 891 N N . VAL A 1 115 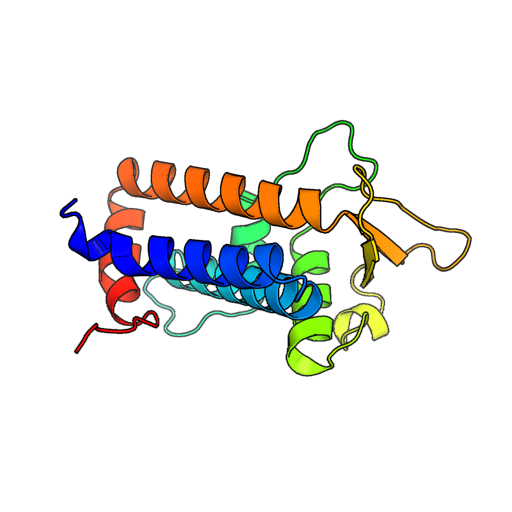? 14.483 2.270 -10.260 1.00 90.50 115 VAL A N 1
ATOM 892 C CA . VAL A 1 115 ? 14.109 3.430 -11.079 1.00 90.50 115 VAL A CA 1
ATOM 893 C C . VAL A 1 115 ? 14.673 3.201 -12.479 1.00 90.50 115 VAL A C 1
ATOM 895 O O . VAL A 1 115 ? 15.851 2.862 -12.614 1.00 90.50 115 VAL A O 1
ATOM 898 N N . LYS A 1 116 ? 13.852 3.335 -13.528 1.00 86.69 116 LYS A N 1
ATOM 899 C CA . LYS A 1 116 ? 14.282 3.114 -14.922 1.00 86.69 116 LYS A CA 1
ATOM 900 C C . LYS A 1 116 ? 14.137 4.389 -15.763 1.00 86.69 116 LYS A C 1
ATOM 902 O O . LYS A 1 116 ? 13.288 4.427 -16.654 1.00 86.69 116 LYS A O 1
ATOM 907 N N . PRO A 1 117 ? 15.002 5.399 -15.549 1.00 80.00 117 PRO A N 1
ATOM 908 C CA . PRO A 1 117 ? 14.876 6.692 -16.223 1.00 80.00 117 PRO A CA 1
ATOM 909 C C . PRO A 1 117 ? 15.061 6.605 -17.744 1.00 80.00 117 PRO A C 1
ATOM 911 O O . PRO A 1 117 ? 14.562 7.451 -18.472 1.00 80.00 117 PRO A O 1
ATOM 914 N N . SER A 1 118 ? 15.724 5.558 -18.248 1.00 86.50 118 SER A N 1
ATOM 915 C CA . SER A 1 118 ? 15.858 5.305 -19.688 1.00 86.50 118 SER A CA 1
ATOM 916 C C . SER A 1 118 ? 14.561 4.863 -20.380 1.00 86.50 118 SER A C 1
ATOM 918 O O . SER A 1 118 ? 14.534 4.806 -21.606 1.00 86.50 118 SER A O 1
ATOM 920 N N . VAL A 1 119 ? 13.514 4.520 -19.620 1.00 85.81 119 VAL A N 1
ATOM 921 C CA . VAL A 1 119 ? 12.184 4.162 -20.141 1.00 85.81 119 VAL A CA 1
ATOM 922 C C . VAL A 1 119 ? 11.217 5.332 -19.953 1.00 85.81 119 VAL A C 1
ATOM 924 O O . VAL A 1 119 ? 10.634 5.804 -20.922 1.00 85.81 119 VAL A O 1
ATOM 927 N N . ASP A 1 120 ? 11.064 5.794 -18.712 1.00 91.38 120 ASP A N 1
ATOM 928 C CA . ASP A 1 120 ? 10.366 7.023 -18.313 1.00 91.38 120 ASP A CA 1
A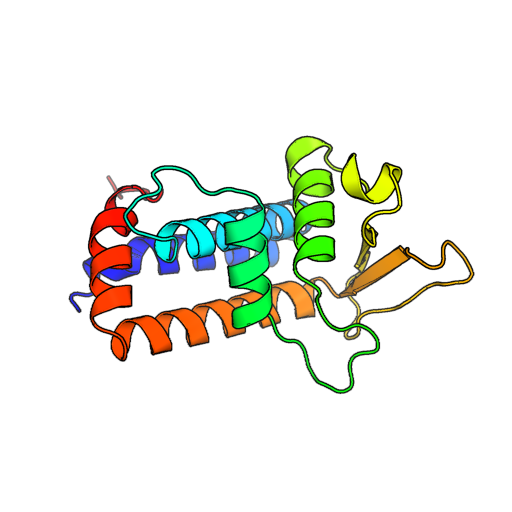TOM 929 C C . ASP A 1 120 ? 10.897 7.383 -16.916 1.00 91.38 120 ASP A C 1
ATOM 931 O O . ASP A 1 120 ? 11.054 6.506 -16.063 1.00 91.38 120 ASP A O 1
ATOM 935 N N . GLU A 1 121 ? 11.190 8.656 -16.666 1.00 91.88 121 GLU A N 1
ATOM 936 C CA . GLU A 1 121 ? 11.730 9.131 -15.383 1.00 91.88 121 GLU A CA 1
ATOM 937 C C . GLU A 1 121 ? 10.800 8.853 -14.191 1.00 91.88 121 GLU A C 1
ATOM 939 O O . GLU A 1 121 ? 11.258 8.761 -13.054 1.00 91.88 121 GLU A O 1
ATOM 944 N N . ARG A 1 122 ? 9.503 8.665 -14.453 1.00 94.62 122 ARG A N 1
ATOM 945 C CA . ARG A 1 122 ? 8.455 8.373 -13.466 1.00 94.62 122 ARG A CA 1
ATOM 946 C C . ARG A 1 122 ? 8.100 6.888 -13.394 1.00 94.62 122 ARG A C 1
ATOM 948 O O . ARG A 1 122 ? 7.198 6.510 -12.641 1.00 94.62 122 ARG A O 1
ATOM 955 N N . PHE A 1 123 ? 8.764 6.039 -14.183 1.00 96.19 123 PHE A N 1
ATOM 956 C CA . PHE A 1 123 ? 8.540 4.599 -14.151 1.00 96.19 123 PHE A CA 1
ATOM 957 C C . PHE A 1 123 ? 9.397 3.928 -13.081 1.00 96.19 123 PHE A C 1
ATOM 959 O O . PHE A 1 123 ? 10.629 3.849 -13.177 1.00 96.19 123 PHE A O 1
ATOM 966 N N . ILE A 1 124 ? 8.716 3.380 -12.078 1.00 97.00 124 ILE A N 1
ATOM 967 C CA . ILE A 1 124 ? 9.334 2.651 -10.974 1.00 97.00 124 ILE A CA 1
ATOM 968 C C . ILE A 1 124 ? 8.973 1.174 -11.108 1.00 97.00 124 ILE A C 1
ATOM 970 O O . ILE A 1 124 ? 7.808 0.812 -11.253 1.00 97.00 124 ILE A O 1
ATOM 974 N N . VAL A 1 125 ? 9.962 0.290 -11.048 1.00 96.69 125 VAL A N 1
ATOM 975 C CA . VAL A 1 125 ? 9.735 -1.157 -11.048 1.00 96.69 125 VAL A CA 1
ATOM 976 C C . VAL A 1 125 ? 9.846 -1.658 -9.616 1.00 96.69 125 VAL A C 1
ATOM 978 O O . VAL A 1 125 ? 10.913 -1.641 -9.008 1.00 96.69 125 VAL A O 1
ATOM 981 N N . ILE A 1 126 ? 8.721 -2.076 -9.056 1.00 97.94 126 ILE A N 1
ATOM 982 C CA . ILE A 1 126 ? 8.590 -2.490 -7.668 1.00 97.94 126 ILE A CA 1
ATOM 983 C C . ILE A 1 126 ? 8.856 -3.993 -7.549 1.00 97.94 126 ILE A C 1
ATOM 985 O O . ILE A 1 126 ? 8.183 -4.816 -8.171 1.00 97.94 126 ILE A O 1
ATOM 989 N N . SER A 1 127 ? 9.815 -4.369 -6.703 1.00 98.12 127 SER A N 1
ATOM 9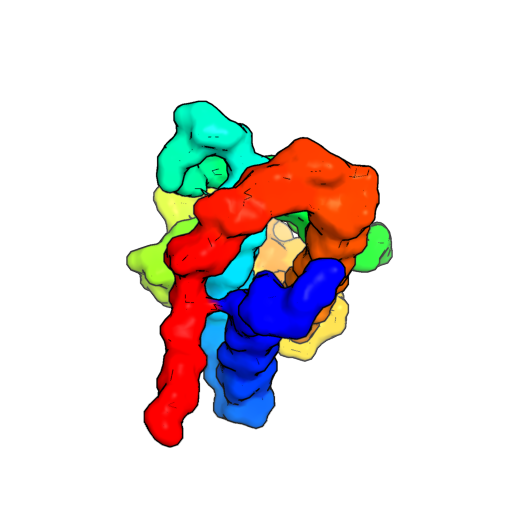90 C CA . SER A 1 127 ? 9.936 -5.732 -6.186 1.00 98.12 127 SER A CA 1
ATOM 991 C C . SER A 1 127 ? 8.631 -6.138 -5.487 1.00 98.12 127 SER A C 1
ATOM 993 O O . SER A 1 127 ? 8.336 -5.655 -4.391 1.00 98.12 127 SER A O 1
ATOM 995 N N . TRP A 1 128 ? 7.833 -7.017 -6.107 1.00 97.88 128 TRP A N 1
ATOM 996 C CA . TRP A 1 128 ? 6.588 -7.494 -5.494 1.00 97.88 128 TRP A CA 1
ATOM 997 C C . TRP A 1 128 ? 6.815 -8.290 -4.198 1.00 97.88 128 TRP A C 1
ATOM 999 O O . TRP A 1 128 ? 6.014 -8.106 -3.279 1.00 97.88 128 TRP A O 1
ATOM 1009 N N . PRO A 1 129 ? 7.888 -9.105 -4.035 1.00 97.69 129 PRO A N 1
ATOM 1010 C CA . PRO A 1 129 ? 8.120 -9.793 -2.766 1.00 97.69 129 PRO A CA 1
ATOM 1011 C C . PRO A 1 129 ? 8.360 -8.794 -1.632 1.00 97.69 129 PRO A C 1
ATOM 1013 O O . PRO A 1 129 ? 7.813 -8.939 -0.538 1.00 97.69 129 PRO A O 1
ATOM 1016 N N . ARG A 1 130 ? 9.147 -7.745 -1.909 1.00 97.62 130 ARG A N 1
ATOM 1017 C CA . ARG A 1 130 ? 9.444 -6.683 -0.947 1.00 97.62 130 ARG A CA 1
ATOM 1018 C C . ARG A 1 130 ? 8.212 -5.856 -0.621 1.00 97.62 130 ARG A C 1
ATOM 1020 O O . ARG A 1 130 ? 7.936 -5.661 0.552 1.00 97.62 130 ARG A O 1
ATOM 1027 N N . PHE A 1 131 ? 7.450 -5.433 -1.627 1.00 98.44 131 PHE A N 1
ATOM 1028 C CA . PHE A 1 131 ? 6.233 -4.646 -1.430 1.00 98.44 131 PHE A CA 1
ATOM 1029 C C . PHE A 1 131 ? 5.239 -5.325 -0.489 1.00 98.44 131 PHE A C 1
ATOM 1031 O O . PHE A 1 131 ? 4.755 -4.707 0.459 1.00 98.44 131 PHE A O 1
ATOM 1038 N N . ILE A 1 132 ? 4.994 -6.618 -0.697 1.00 98.19 132 ILE A N 1
ATOM 1039 C CA . ILE A 1 132 ? 4.061 -7.372 0.140 1.00 98.19 132 ILE A CA 1
ATOM 1040 C C . ILE A 1 132 ? 4.630 -7.577 1.552 1.00 98.19 132 ILE A C 1
ATOM 1042 O O . ILE A 1 132 ? 3.912 -7.420 2.539 1.00 98.19 132 ILE A O 1
ATOM 1046 N N . ASN A 1 133 ? 5.927 -7.866 1.679 1.00 97.88 133 ASN A N 1
ATOM 1047 C CA . ASN A 1 133 ? 6.577 -7.965 2.987 1.00 97.88 133 ASN A CA 1
ATOM 1048 C C . ASN A 1 133 ? 6.542 -6.634 3.764 1.00 97.88 133 ASN A C 1
ATOM 1050 O O . ASN A 1 133 ? 6.256 -6.619 4.963 1.00 97.88 133 ASN A O 1
ATOM 1054 N N . ASP A 1 134 ? 6.793 -5.516 3.084 1.00 98.31 134 ASP A N 1
ATOM 1055 C CA . ASP A 1 134 ? 6.743 -4.176 3.667 1.00 98.31 134 ASP A CA 1
ATOM 1056 C C . ASP A 1 134 ? 5.316 -3.832 4.119 1.00 98.31 134 ASP A C 1
ATOM 1058 O O . ASP A 1 134 ? 5.140 -3.275 5.205 1.00 98.31 134 ASP A O 1
ATOM 1062 N N . PHE A 1 135 ? 4.293 -4.252 3.362 1.00 98.56 135 PHE A N 1
ATOM 1063 C CA . PHE A 1 135 ? 2.895 -4.159 3.786 1.00 98.56 135 PHE A CA 1
ATOM 1064 C C . PHE A 1 135 ? 2.617 -4.948 5.072 1.00 98.56 135 PHE A C 1
ATOM 1066 O O . PHE A 1 135 ? 2.053 -4.395 6.017 1.00 98.56 135 PHE A O 1
ATOM 1073 N N . PHE A 1 136 ? 3.054 -6.206 5.172 1.00 97.88 136 PHE A N 1
ATOM 1074 C CA . PHE A 1 136 ? 2.895 -6.975 6.412 1.00 97.88 136 PHE A CA 1
ATOM 1075 C C . PHE A 1 136 ? 3.599 -6.304 7.603 1.00 97.88 136 PHE A C 1
ATOM 1077 O O . PHE A 1 136 ? 3.060 -6.265 8.715 1.00 97.88 136 PHE A O 1
ATOM 1084 N N . GLY A 1 137 ? 4.775 -5.714 7.371 1.00 98.00 137 GLY A N 1
ATOM 1085 C CA . GLY A 1 137 ? 5.478 -4.894 8.356 1.00 98.00 137 GLY A CA 1
ATOM 1086 C C . GLY A 1 137 ? 4.684 -3.652 8.780 1.00 98.00 137 GLY A C 1
ATOM 1087 O O . GLY A 1 137 ? 4.579 -3.367 9.976 1.00 98.00 137 GLY A O 1
ATOM 1088 N N . ALA A 1 138 ? 4.091 -2.937 7.823 1.00 98.38 138 ALA A N 1
ATOM 1089 C CA . ALA A 1 138 ? 3.233 -1.776 8.054 1.00 98.38 138 ALA A CA 1
ATOM 1090 C C . ALA A 1 138 ? 1.974 -2.147 8.853 1.00 98.38 138 ALA A C 1
ATOM 1092 O O . ALA A 1 138 ? 1.670 -1.502 9.858 1.00 98.38 138 ALA A O 1
ATOM 1093 N N . MET A 1 139 ? 1.303 -3.243 8.490 1.00 97.56 139 MET A N 1
ATOM 1094 C CA . MET A 1 139 ? 0.141 -3.765 9.213 1.00 97.56 139 MET A CA 1
ATOM 1095 C C . MET A 1 139 ? 0.494 -4.121 10.664 1.00 97.56 139 MET A C 1
ATOM 1097 O O . MET A 1 139 ? -0.237 -3.764 11.585 1.00 97.56 139 MET A O 1
ATOM 1101 N N . LYS A 1 140 ? 1.649 -4.755 10.909 1.00 96.38 140 LYS A N 1
ATOM 1102 C CA . LYS A 1 140 ? 2.116 -5.055 12.273 1.00 96.38 140 LYS A CA 1
ATOM 1103 C C . LYS A 1 140 ? 2.369 -3.788 13.102 1.00 96.38 140 LYS A C 1
ATOM 1105 O O . LYS A 1 140 ? 2.046 -3.758 14.293 1.00 96.38 140 LYS A O 1
ATOM 1110 N N . LYS A 1 141 ? 2.939 -2.740 12.497 1.00 97.94 141 LYS A N 1
ATOM 1111 C CA . LYS A 1 141 ? 3.116 -1.432 13.155 1.00 97.94 141 LYS A CA 1
ATOM 1112 C C . LYS A 1 141 ? 1.765 -0.793 13.474 1.00 97.94 141 LYS A C 1
ATOM 1114 O O . LYS A 1 141 ? 1.563 -0.367 14.604 1.00 97.94 141 LYS A O 1
ATOM 1119 N N . PHE A 1 142 ? 0.826 -0.814 12.532 1.00 97.62 142 PHE A N 1
ATOM 1120 C CA . PHE A 1 142 ? -0.529 -0.308 12.741 1.00 97.62 142 PHE A CA 1
ATOM 1121 C C . PHE A 1 142 ? -1.245 -1.029 13.893 1.00 97.62 142 PHE A C 1
ATOM 1123 O O . PHE A 1 142 ? -1.765 -0.378 14.794 1.00 97.62 142 PHE A O 1
ATOM 1130 N N . LEU A 1 143 ? -1.172 -2.364 13.946 1.00 95.00 143 LEU A N 1
ATOM 1131 C CA . LEU A 1 143 ? -1.676 -3.157 15.075 1.00 95.00 143 LEU A CA 1
ATOM 1132 C C . LEU A 1 143 ? -1.021 -2.768 16.405 1.00 95.00 143 LEU A C 1
ATOM 1134 O O . LEU A 1 143 ? -1.690 -2.710 17.432 1.00 95.00 143 LEU A O 1
ATOM 1138 N N . THR A 1 144 ? 0.279 -2.473 16.396 1.00 96.31 144 THR A N 1
ATOM 1139 C CA . THR A 1 144 ? 0.993 -2.014 17.596 1.00 96.31 144 THR A CA 1
ATOM 1140 C C . THR A 1 144 ? 0.492 -0.647 18.067 1.00 96.31 144 THR A C 1
ATOM 1142 O O . THR A 1 144 ? 0.318 -0.456 19.269 1.00 96.31 144 THR A O 1
ATOM 1145 N N . ASP A 1 145 ? 0.234 0.285 17.150 1.00 97.38 145 ASP A N 1
ATOM 1146 C CA . ASP A 1 145 ? -0.305 1.609 17.477 1.00 97.38 145 ASP A CA 1
ATOM 1147 C C . ASP A 1 145 ? -1.729 1.518 18.033 1.00 97.38 145 ASP A C 1
ATOM 1149 O O . ASP A 1 145 ? -2.026 2.161 19.036 1.00 97.38 145 ASP A O 1
ATOM 1153 N N . ILE A 1 146 ? -2.581 0.657 17.462 1.00 95.94 146 ILE A N 1
ATOM 1154 C CA . ILE A 1 146 ? -3.938 0.391 17.977 1.00 95.94 146 ILE A CA 1
ATOM 1155 C C . ILE A 1 146 ? -3.898 -0.034 19.449 1.00 95.94 146 ILE A C 1
ATOM 1157 O O . ILE A 1 146 ? -4.764 0.337 20.235 1.00 95.94 146 ILE A O 1
ATOM 1161 N N . MET A 1 147 ? -2.891 -0.812 19.848 1.00 94.00 147 MET A N 1
ATOM 1162 C CA . MET A 1 147 ? -2.760 -1.275 21.230 1.00 94.00 147 MET A CA 1
ATOM 1163 C C . MET A 1 147 ? -2.264 -0.194 22.200 1.00 94.00 147 MET A C 1
ATOM 1165 O O . MET A 1 147 ? -2.380 -0.387 23.409 1.00 94.00 147 MET A O 1
ATOM 1169 N N . LYS A 1 148 ? -1.695 0.907 21.696 1.00 96.62 148 LYS A N 1
ATOM 1170 C CA . LYS A 1 148 ? -1.096 1.988 22.498 1.00 96.62 148 LYS A CA 1
ATOM 1171 C C . LYS A 1 148 ? -1.931 3.268 22.519 1.00 96.62 148 LYS A C 1
ATOM 1173 O O . LYS A 1 148 ? -1.772 4.066 23.437 1.00 96.62 148 LYS A O 1
ATOM 1178 N N . ASP A 1 149 ? -2.781 3.471 21.519 1.00 96.94 149 ASP A N 1
ATOM 1179 C CA . ASP A 1 149 ? -3.603 4.664 21.339 1.00 96.94 149 ASP A CA 1
ATOM 1180 C C . ASP A 1 149 ? -5.086 4.306 21.527 1.00 96.94 149 ASP A C 1
ATOM 1182 O O . ASP A 1 149 ? -5.702 3.654 20.680 1.00 96.94 149 ASP A O 1
ATOM 1186 N N . GLU A 1 150 ? -5.666 4.725 22.655 1.00 95.69 150 GLU A N 1
ATOM 1187 C CA . GLU A 1 150 ? -7.068 4.434 22.982 1.00 95.69 150 GLU A CA 1
ATOM 1188 C C . GLU A 1 150 ? -8.061 5.111 22.023 1.00 95.69 150 GLU A C 1
ATOM 1190 O O . GLU A 1 150 ? -9.136 4.561 21.779 1.00 95.69 150 GLU A O 1
ATOM 1195 N N . GLU A 1 151 ? -7.715 6.254 21.427 1.00 95.25 151 GLU A N 1
ATOM 1196 C CA . GLU A 1 151 ? -8.576 6.920 20.445 1.00 95.25 151 GLU A CA 1
ATOM 1197 C C . GLU A 1 151 ? -8.551 6.172 19.111 1.00 95.25 151 GLU A C 1
ATOM 1199 O O . GLU A 1 151 ? -9.598 5.908 18.518 1.00 95.25 151 GLU A O 1
ATOM 1204 N N . LEU A 1 152 ? -7.372 5.737 18.659 1.00 95.56 152 LEU A N 1
ATOM 1205 C CA . LEU A 1 152 ? -7.267 4.872 17.484 1.00 95.56 152 LEU A CA 1
ATOM 1206 C C . LEU A 1 152 ? -8.003 3.543 17.701 1.00 95.56 152 LEU A C 1
ATOM 1208 O O . LEU A 1 152 ? -8.724 3.075 16.824 1.00 95.56 152 LEU A O 1
ATOM 1212 N N . LYS A 1 153 ? -7.878 2.949 18.886 1.00 94.75 153 LYS A N 1
ATOM 1213 C CA . LYS A 1 153 ? -8.556 1.700 19.242 1.00 94.75 153 LYS A CA 1
ATOM 1214 C C . LYS A 1 153 ? -10.075 1.810 19.188 1.00 94.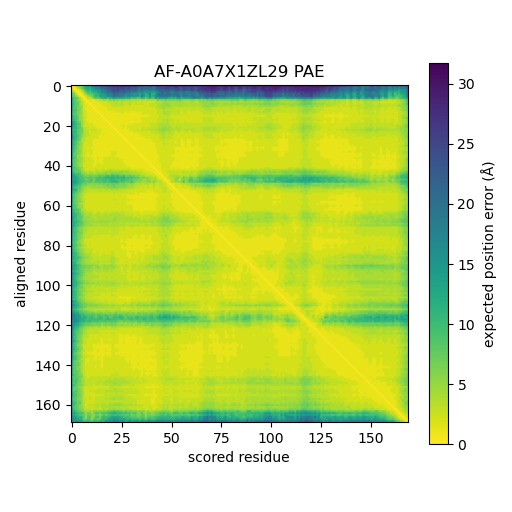75 153 LYS A C 1
ATOM 1216 O O . LYS A 1 153 ? -10.718 0.882 18.696 1.00 94.75 153 LYS A O 1
ATOM 1221 N N . LYS A 1 154 ? -10.654 2.926 19.647 1.00 93.00 154 LYS A N 1
ATOM 1222 C CA . LYS A 1 154 ? -12.098 3.196 19.520 1.00 93.00 154 LYS A CA 1
ATOM 1223 C C . LYS A 1 154 ? -12.525 3.281 18.054 1.00 93.00 154 LYS A C 1
ATOM 1225 O O . LYS A 1 154 ? -13.475 2.594 17.678 1.00 93.00 154 LYS A O 1
ATOM 1230 N N . LYS A 1 155 ? -11.782 4.027 17.223 1.00 93.06 155 LYS A N 1
ATOM 1231 C CA . LYS A 1 155 ? -12.036 4.140 15.771 1.00 93.06 155 LYS A CA 1
ATOM 1232 C C . LYS A 1 155 ? -12.001 2.783 15.074 1.00 93.06 155 LYS A C 1
ATOM 1234 O O . LYS A 1 155 ? -12.905 2.445 14.318 1.00 93.06 155 LYS A O 1
ATOM 1239 N N . VAL A 1 156 ? -10.986 1.971 15.362 1.00 94.19 156 VAL A N 1
ATOM 1240 C CA . VAL A 1 156 ? -10.879 0.629 14.782 1.00 94.19 156 VAL A CA 1
ATOM 1241 C C . VAL A 1 156 ? -12.023 -0.255 15.260 1.00 94.19 156 VAL A C 1
ATOM 1243 O O . VAL A 1 156 ? -12.646 -0.931 14.448 1.00 94.19 156 VAL A O 1
ATOM 1246 N N . ALA A 1 157 ? -12.343 -0.245 16.555 1.00 91.38 157 ALA A N 1
ATOM 1247 C CA . ALA A 1 157 ? -13.394 -1.092 17.109 1.00 91.38 157 ALA A CA 1
ATOM 1248 C C . ALA A 1 157 ? -14.785 -0.793 16.529 1.00 91.38 157 ALA A C 1
ATOM 1250 O O . ALA A 1 157 ? -15.564 -1.731 16.363 1.00 91.38 157 ALA A O 1
ATOM 1251 N N . SER A 1 158 ? -15.094 0.470 16.212 1.00 91.38 158 SER A N 1
ATOM 1252 C CA . SER A 1 158 ? -16.368 0.842 15.583 1.00 91.38 158 SER A CA 1
ATOM 1253 C C . SER A 1 158 ? -16.433 0.470 14.101 1.00 91.38 158 SER A C 1
ATOM 1255 O O . SER A 1 158 ? -17.519 0.238 13.583 1.00 91.38 158 SER A O 1
ATOM 1257 N N . ARG A 1 159 ? -15.284 0.366 13.420 1.00 91.94 159 ARG A N 1
ATOM 1258 C CA . ARG A 1 159 ? -15.215 0.128 11.970 1.00 91.94 159 ARG A CA 1
ATOM 1259 C C . ARG A 1 159 ? -14.930 -1.314 11.572 1.00 91.94 159 ARG A C 1
ATOM 1261 O O . ARG A 1 159 ? -15.380 -1.755 10.521 1.00 91.94 159 ARG A O 1
ATOM 1268 N N . ILE A 1 160 ? -14.209 -2.063 12.400 1.00 91.00 160 ILE A N 1
ATOM 1269 C CA . ILE A 1 160 ? -13.735 -3.416 12.073 1.00 91.00 160 ILE A CA 1
ATOM 1270 C C . ILE A 1 160 ? -14.867 -4.409 11.805 1.00 91.00 160 ILE A C 1
ATOM 1272 O O . ILE A 1 160 ? -14.691 -5.344 11.033 1.00 91.00 160 ILE A O 1
ATOM 1276 N N . VAL A 1 161 ? -16.044 -4.165 12.381 1.00 88.31 161 VAL A N 1
ATOM 1277 C CA . VAL A 1 161 ? -17.262 -4.957 12.158 1.00 88.31 161 VAL A CA 1
ATOM 1278 C C . VAL A 1 161 ? -17.826 -4.824 10.739 1.00 88.31 161 VAL A C 1
ATOM 1280 O O . VAL A 1 161 ? -18.660 -5.631 10.344 1.00 88.31 161 VAL A O 1
ATOM 1283 N N . HIS A 1 162 ? -17.385 -3.818 9.979 1.00 88.75 162 HIS A N 1
ATOM 1284 C CA . HIS A 1 162 ? -17.782 -3.600 8.588 1.00 88.75 162 HIS A CA 1
ATOM 1285 C C . HIS A 1 162 ? -16.796 -4.199 7.584 1.00 88.75 162 HIS A C 1
ATOM 1287 O O . HIS A 1 162 ? -17.054 -4.155 6.382 1.00 88.75 162 HIS A O 1
ATOM 1293 N N . LEU A 1 163 ? -15.662 -4.736 8.046 1.00 89.00 163 LEU A N 1
ATOM 1294 C CA . LEU A 1 163 ? -14.740 -5.425 7.156 1.00 89.00 163 LEU A CA 1
ATOM 1295 C C . LEU A 1 163 ? -15.299 -6.784 6.742 1.00 89.00 163 LEU A C 1
ATOM 1297 O O . LEU A 1 163 ? -16.009 -7.450 7.495 1.00 89.00 163 LEU A O 1
ATOM 1301 N N . PHE A 1 164 ? -14.936 -7.186 5.527 1.00 80.44 164 PHE A N 1
ATOM 1302 C CA . PHE A 1 164 ? -15.260 -8.499 4.996 1.00 80.44 164 PHE A CA 1
ATOM 1303 C C . PHE A 1 164 ? -14.739 -9.599 5.928 1.00 80.44 164 PHE A C 1
ATOM 1305 O O . PHE A 1 164 ? -13.573 -9.591 6.327 1.00 80.44 164 PHE A O 1
ATOM 1312 N N . TYR A 1 165 ? -15.607 -10.555 6.247 1.00 72.44 165 TYR A N 1
ATOM 1313 C CA . TYR A 1 165 ? -15.240 -11.797 6.910 1.00 72.44 165 TYR A CA 1
ATOM 1314 C C . TYR A 1 165 ? -16.031 -12.948 6.289 1.00 72.44 165 TYR A C 1
ATOM 1316 O O . TYR A 1 165 ? -17.174 -12.779 5.862 1.00 72.44 165 TYR A O 1
ATOM 1324 N N . VAL A 1 166 ? -15.413 -14.125 6.251 1.00 68.00 166 VAL A N 1
ATOM 1325 C CA . VAL A 1 166 ? -16.063 -15.370 5.838 1.00 68.00 166 VAL A CA 1
ATOM 1326 C C . VAL A 1 166 ? -16.294 -16.199 7.092 1.00 68.00 166 VAL A C 1
ATOM 1328 O O . VAL A 1 166 ? -15.343 -16.503 7.811 1.00 68.00 166 VAL A O 1
ATOM 1331 N N . SER A 1 167 ? -17.550 -16.548 7.372 1.00 64.56 167 SER A N 1
ATOM 1332 C CA . SER A 1 167 ? -17.873 -17.488 8.447 1.00 64.56 167 SER A CA 1
ATOM 1333 C C . SER A 1 167 ? -17.710 -18.919 7.937 1.00 64.56 167 SER A C 1
ATOM 1335 O O . SER A 1 167 ? -18.231 -19.215 6.858 1.00 64.56 167 SER A O 1
ATOM 1337 N N . PRO A 1 168 ? -17.056 -19.826 8.686 1.00 67.00 168 PRO A N 1
ATOM 1338 C CA . PRO A 1 168 ? -17.224 -21.248 8.429 1.00 67.00 168 PRO A CA 1
ATOM 1339 C C . PRO A 1 168 ? -18.697 -21.630 8.644 1.00 67.00 168 PRO A C 1
ATOM 1341 O O . PRO A 1 168 ? -19.378 -21.028 9.484 1.00 67.00 168 PRO A O 1
ATOM 1344 N N . ILE A 1 169 ? -19.170 -22.592 7.850 1.00 60.03 169 ILE A N 1
ATOM 1345 C CA . ILE A 1 169 ? -20.454 -23.282 8.041 1.00 60.03 169 ILE A CA 1
ATOM 1346 C C . ILE A 1 169 ? -20.198 -24.534 8.875 1.00 60.03 169 ILE A C 1
ATOM 1348 O O . ILE A 1 169 ? -19.186 -25.214 8.583 1.00 60.03 169 ILE A O 1
#

Sequence (169 aa):
MNNDKLTPFHTIGHDIKVALDNGAIGGALILTYAAIDAMAFLSMPENKNEVQGEDFINWVEKYMKTDSKQPYQYQGIDLWGARCGIVHRYGATSSLSDSGKCNFFGYHNGSEHMVKPSVDERFIVISWPRFINDFFGAMKKFLTDIMKDEELKKKVASRIVHLFYVSPI

Secondary structure (DSSP, 8-state):
--GGGGHHHHHHHHHHHHHHHTT-HHHHHHHHHHHHHHHHHHHS-TT-SS--HHHHHHHHHHH----TTSS----HHHHHHHHHHHHHHSSS--HHHHTTSS-EEEEESSSS-EE-TTT-TTEEEEEHHHHHHHHHHHHHHHHHHHHH-HHHHHHHHHHGGGS------

Radius of gyration: 16.2 Å; Cα contacts (8 Å, |Δi|>4): 218; chains: 1; bounding box: 40×37×43 Å

Mean predicted aligned error: 4.08 Å

Solvent-accessible surface area (backbone atoms only — not comparable to full-atom values): 9334 Å² total; per-residue (Å²): 131,68,73,78,79,49,47,50,64,51,50,55,54,46,54,31,47,53,26,48,79,69,67,38,52,72,56,20,52,46,46,49,47,53,46,47,49,52,54,15,52,30,66,45,63,88,95,54,92,69,77,45,71,66,41,39,23,52,44,34,64,73,43,45,58,69,65,90,84,42,79,56,73,78,47,24,62,30,53,51,22,28,43,47,1,43,70,75,62,74,37,44,54,23,78,48,28,73,68,67,77,32,35,30,44,48,76,43,88,51,89,56,38,42,76,41,59,91,81,37,80,49,38,33,36,38,14,50,64,49,53,54,52,28,46,55,52,17,52,53,51,52,56,53,47,39,77,73,32,70,68,53,33,50,44,27,64,74,41,57,82,74,53,78,77,85,78,87,131

pLDDT: mean 92.48, std 10.36, range [38.0, 98.56]

Foldseek 3Di:
DDPVLCQLVVVLLVQLVVCVVVVVLLSSLLSLLVVLLVLLQLQDDPPDDHDDLVSSQVLCVPQQFAPPPAPDTDGSLQSSQQNQCCNPPVHFGDPCVVVVNAATEAEDQDDGKDQDVVVPNRYIYDNSVRRSVSSVRSVVVSVVVCVVDVVSVVSNVVRSVVRDDDDDD